Protein AF-A0A974P7X9-F1 (afdb_monomer_lite)

Foldseek 3Di:
DDEEECPPCVVPDDDLQQAHYDPDPVVCVVRVCCVPPPPVSVVRNPVRNVVCCVPPPDVVVCVVVVVVVVVVCVVCVVVVVVVVCVVPVVVVVVVVD

Secondary structure (DSSP, 8-state):
--EE-HHHHTTT--BTTTBEE--STTHHHHHHHHHHH-HHHHHHHHHHHHHHHHHH--HHHHHHHHHHHHHHHHHTHHHHHHHHHHH-HHHHHHTT-

Organism: NCBI:txid2803784

Sequence (97 aa):
MTIASPTVYADTIRDGETGLIASDLRDWDRQLRIALRNGDKRRAMARAAWDYVREERMFAQQAAERRDWYLSLWANREALTRDLLARAPALAARLKA

pLDDT: mean 95.11, std 3.97, range [64.62, 98.5]

Structure (mmCIF, N/CA/C/O backbone):
data_AF-A0A974P7X9-F1
#
_entry.id   AF-A0A974P7X9-F1
#
loop_
_atom_site.group_PDB
_atom_site.id
_atom_site.type_symbol
_atom_site.label_atom_id
_atom_site.label_alt_id
_atom_site.label_comp_id
_atom_site.label_asym_id
_atom_site.label_entity_id
_atom_site.label_seq_id
_atom_site.pdbx_PDB_ins_code
_atom_site.Cartn_x
_atom_site.Cartn_y
_atom_site.Cartn_z
_atom_site.occupancy
_atom_site.B_iso_or_equiv
_atom_site.auth_seq_id
_atom_site.auth_comp_id
_atom_site.auth_asym_id
_atom_site.auth_atom_id
_atom_site.pdbx_PDB_model_num
ATOM 1 N N . MET A 1 1 ? -8.943 3.641 14.214 1.00 85.50 1 MET A N 1
ATOM 2 C CA . MET A 1 1 ? -9.616 2.394 13.795 1.00 85.50 1 MET A CA 1
ATOM 3 C C . MET A 1 1 ? -10.460 2.722 12.579 1.00 85.50 1 MET A C 1
ATOM 5 O O . MET A 1 1 ? -11.135 3.746 12.613 1.00 85.50 1 MET A O 1
ATOM 9 N N . THR A 1 2 ? -10.405 1.886 11.547 1.00 93.62 2 THR A N 1
ATOM 10 C CA . THR A 1 2 ? -11.055 2.113 10.248 1.00 93.62 2 THR A CA 1
ATOM 11 C C . THR A 1 2 ? -12.033 0.978 9.949 1.00 93.62 2 THR A C 1
ATOM 13 O O . THR A 1 2 ? -11.807 -0.149 10.387 1.00 93.62 2 THR A O 1
ATOM 16 N N . ILE A 1 3 ? -13.103 1.292 9.218 1.00 95.94 3 ILE A N 1
ATOM 17 C CA . ILE A 1 3 ? -13.963 0.327 8.522 1.00 95.94 3 ILE A CA 1
ATOM 18 C C . ILE A 1 3 ? -13.680 0.497 7.028 1.00 95.94 3 ILE A C 1
ATOM 20 O O . ILE A 1 3 ? -13.684 1.631 6.547 1.00 95.94 3 ILE A O 1
ATOM 24 N N . ALA A 1 4 ? -13.406 -0.588 6.310 1.00 95.88 4 ALA A N 1
ATOM 25 C CA . ALA A 1 4 ? -13.002 -0.532 4.908 1.00 95.88 4 ALA A CA 1
ATOM 26 C C . ALA A 1 4 ? -13.670 -1.619 4.059 1.00 95.88 4 ALA A C 1
ATOM 28 O O . ALA A 1 4 ? -14.124 -2.634 4.580 1.00 95.88 4 ALA A O 1
ATOM 29 N N . SER A 1 5 ? -13.706 -1.412 2.740 1.00 94.69 5 SER A N 1
ATOM 30 C CA . SER A 1 5 ? -14.110 -2.452 1.793 1.00 94.69 5 SER A CA 1
ATOM 31 C C . SER A 1 5 ? -12.956 -3.426 1.513 1.00 94.69 5 SER A C 1
ATOM 33 O O . SER A 1 5 ? -11.783 -3.033 1.566 1.00 94.69 5 SER A O 1
ATOM 35 N N . PRO A 1 6 ? -13.256 -4.688 1.163 1.00 96.06 6 PRO A N 1
ATOM 36 C CA . PRO A 1 6 ? -12.226 -5.691 0.906 1.00 96.06 6 PRO A CA 1
ATOM 37 C C . PRO A 1 6 ? -11.412 -5.400 -0.361 1.00 96.06 6 PRO A C 1
ATOM 39 O O . PRO A 1 6 ? -10.257 -5.799 -0.429 1.00 96.06 6 PRO A O 1
ATOM 42 N N . THR A 1 7 ? -11.964 -4.662 -1.331 1.00 94.50 7 THR A N 1
ATOM 43 C CA . THR A 1 7 ? -11.363 -4.444 -2.661 1.00 94.50 7 THR A CA 1
ATOM 44 C C . THR A 1 7 ? -9.912 -3.969 -2.621 1.00 94.50 7 THR A C 1
ATOM 46 O O . THR A 1 7 ? -9.120 -4.355 -3.470 1.00 94.50 7 THR A O 1
ATOM 49 N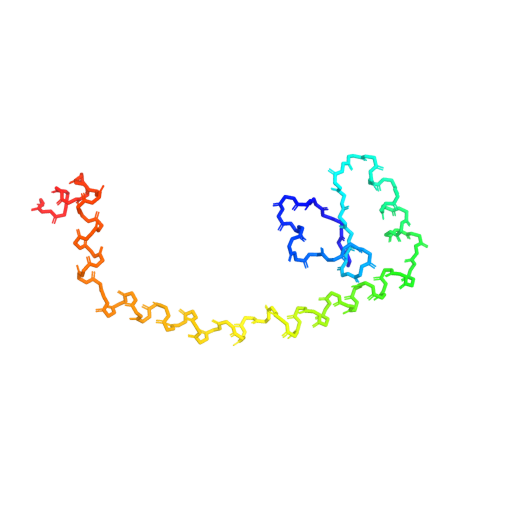 N . VAL A 1 8 ? -9.569 -3.116 -1.653 1.00 91.56 8 VAL A N 1
ATOM 50 C CA . VAL A 1 8 ? -8.206 -2.581 -1.487 1.00 91.56 8 VAL A CA 1
ATOM 51 C C . VAL A 1 8 ? -7.567 -3.069 -0.190 1.00 91.56 8 VAL A C 1
ATOM 53 O O . VAL A 1 8 ? -6.345 -3.160 -0.095 1.00 91.56 8 VAL A O 1
ATOM 56 N N . TYR A 1 9 ? -8.376 -3.364 0.826 1.00 95.06 9 TYR A N 1
ATOM 57 C CA . TYR A 1 9 ? -7.875 -3.533 2.183 1.00 95.06 9 TYR A CA 1
ATOM 58 C C . TYR A 1 9 ? -7.885 -4.972 2.693 1.00 95.06 9 TYR A C 1
ATOM 60 O O . TYR A 1 9 ? -7.344 -5.190 3.774 1.00 95.06 9 TYR A O 1
ATOM 68 N N . ALA A 1 10 ? -8.410 -5.944 1.937 1.00 94.06 10 ALA A N 1
ATOM 69 C CA . ALA A 1 10 ? -8.436 -7.348 2.364 1.00 94.06 10 ALA A CA 1
ATOM 70 C C . ALA A 1 10 ? -7.038 -7.892 2.709 1.00 94.06 10 ALA A C 1
ATOM 72 O O . ALA A 1 10 ? -6.894 -8.618 3.686 1.00 94.06 10 ALA A O 1
ATOM 73 N N . ASP A 1 11 ? -6.005 -7.461 1.979 1.00 93.88 11 ASP A N 1
ATOM 74 C CA . ASP A 1 11 ? -4.632 -7.936 2.194 1.00 93.88 11 ASP A CA 1
ATOM 75 C C . ASP A 1 11 ? -3.882 -7.175 3.301 1.00 93.88 11 ASP A C 1
ATOM 77 O O . ASP A 1 11 ? -2.760 -7.528 3.658 1.00 93.88 11 ASP A O 1
ATOM 81 N N . THR A 1 12 ? -4.455 -6.092 3.839 1.00 92.81 12 THR A N 1
ATOM 82 C CA . THR A 1 12 ? -3.741 -5.200 4.776 1.00 92.81 12 THR A CA 1
ATOM 83 C C . THR A 1 12 ? -4.447 -4.997 6.109 1.00 92.81 12 THR A C 1
ATOM 85 O O . THR A 1 12 ? -3.775 -4.748 7.110 1.00 92.81 12 THR 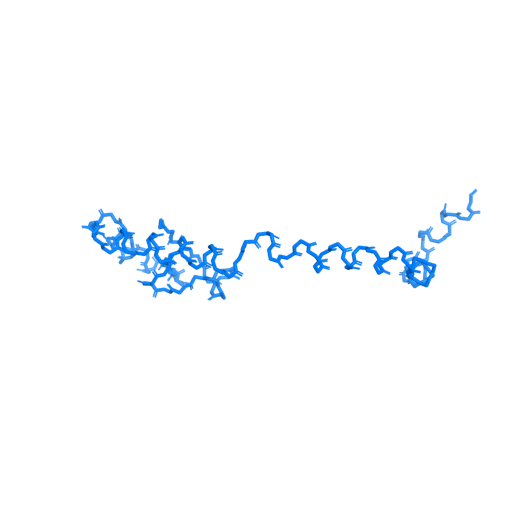A O 1
ATOM 88 N N . ILE A 1 13 ? -5.774 -5.110 6.150 1.00 95.75 13 ILE A N 1
ATOM 89 C CA . ILE A 1 13 ? -6.571 -5.040 7.373 1.00 95.75 13 ILE A CA 1
ATOM 90 C C . ILE A 1 13 ? -6.986 -6.456 7.763 1.00 95.75 13 ILE A C 1
ATOM 92 O O . ILE A 1 13 ? -7.628 -7.163 6.992 1.00 95.75 13 ILE A O 1
ATOM 96 N N . ARG A 1 14 ? -6.675 -6.833 9.004 1.00 95.69 14 ARG A N 1
ATOM 97 C CA . ARG A 1 14 ? -7.150 -8.066 9.634 1.00 95.69 14 ARG A CA 1
ATOM 98 C C . ARG A 1 14 ? -8.435 -7.735 10.388 1.00 95.69 14 ARG A C 1
ATOM 100 O O . ARG A 1 14 ? -8.396 -6.973 11.360 1.00 95.69 14 ARG A O 1
ATOM 107 N N . ASP A 1 15 ? -9.568 -8.227 9.887 1.00 96.31 15 ASP A N 1
ATOM 108 C CA . ASP A 1 15 ? -10.899 -7.918 10.427 1.00 96.31 15 ASP A CA 1
ATOM 109 C C . ASP A 1 15 ? -10.993 -8.271 11.919 1.00 96.31 15 ASP A C 1
ATOM 111 O O . ASP A 1 15 ? -10.653 -9.371 12.342 1.00 96.31 15 ASP A O 1
ATOM 115 N N . GLY A 1 16 ? -11.424 -7.309 12.734 1.00 95.44 16 GLY A N 1
ATOM 116 C CA . GLY A 1 16 ? -11.516 -7.427 14.189 1.00 95.44 16 GLY A CA 1
ATOM 117 C C . GLY A 1 16 ? -10.195 -7.248 14.947 1.00 95.44 16 GLY A C 1
ATOM 118 O O . GLY A 1 16 ? -10.238 -7.076 16.167 1.00 95.44 16 GLY A O 1
ATOM 119 N N . GLU A 1 17 ? -9.049 -7.232 14.259 1.00 96.31 17 GLU A N 1
ATOM 120 C CA . GLU A 1 17 ? -7.717 -7.129 14.868 1.00 96.31 17 GLU A CA 1
ATOM 121 C C . GLU A 1 17 ? -7.066 -5.769 14.625 1.00 96.31 17 GLU A C 1
ATOM 123 O O . GLU A 1 17 ? -6.750 -5.063 15.576 1.00 96.31 17 GLU A O 1
ATOM 128 N N . THR A 1 18 ? -6.878 -5.369 13.366 1.00 96.88 18 THR A N 1
ATOM 129 C CA . THR A 1 18 ? -6.246 -4.085 12.995 1.00 96.88 18 THR A CA 1
ATOM 130 C C . THR A 1 18 ? -7.244 -3.098 12.381 1.00 96.88 18 THR A C 1
ATOM 132 O O . THR A 1 18 ? -6.918 -1.951 12.070 1.00 96.88 18 THR A O 1
ATOM 135 N N . GLY A 1 19 ? -8.502 -3.507 12.249 1.00 97.00 19 GLY A N 1
ATOM 136 C CA . GLY A 1 19 ? -9.593 -2.714 11.700 1.00 97.00 19 GLY A CA 1
ATOM 137 C C . GLY A 1 19 ? -10.817 -3.589 11.471 1.00 97.00 19 GLY A C 1
ATOM 138 O O . GLY A 1 19 ? -10.916 -4.670 12.040 1.00 97.00 19 GLY A O 1
ATOM 139 N N . LEU A 1 20 ? -11.752 -3.116 10.653 1.00 97.50 20 LEU A N 1
ATOM 140 C CA . LEU A 1 20 ? -12.941 -3.875 10.275 1.00 97.50 20 LEU A CA 1
ATOM 141 C C . LEU A 1 20 ? -13.112 -3.877 8.747 1.00 97.50 20 LEU A C 1
ATOM 143 O O . LEU A 1 20 ? -12.846 -2.858 8.102 1.00 97.50 20 LEU A O 1
ATOM 147 N N . ILE A 1 21 ? -13.563 -4.998 8.181 1.00 97.38 21 ILE A N 1
ATOM 148 C CA . ILE A 1 21 ? -13.836 -5.158 6.743 1.00 97.38 21 ILE A CA 1
ATOM 149 C C . ILE A 1 21 ? -15.328 -5.346 6.501 1.00 97.38 21 ILE A C 1
ATOM 151 O O . ILE A 1 21 ? -15.893 -6.387 6.832 1.00 97.38 21 ILE A O 1
ATOM 155 N N . ALA A 1 22 ? -15.982 -4.356 5.898 1.00 96.44 22 ALA A N 1
ATOM 156 C CA . ALA A 1 22 ? -17.367 -4.457 5.445 1.00 96.44 22 ALA A CA 1
ATOM 157 C C . ALA A 1 22 ? -17.385 -4.997 4.011 1.00 96.44 22 ALA A C 1
ATOM 159 O O . ALA A 1 22 ? -17.060 -4.274 3.066 1.00 96.44 22 ALA A O 1
ATOM 160 N N . SER A 1 23 ? -17.742 -6.273 3.853 1.00 94.81 23 SER A N 1
ATOM 161 C CA . SER A 1 23 ? -17.799 -6.925 2.540 1.00 94.81 23 SER A CA 1
ATOM 162 C C . SER A 1 23 ? -19.082 -6.570 1.797 1.00 94.81 23 SER A C 1
ATOM 164 O O . SER A 1 23 ? -19.078 -6.477 0.570 1.00 94.81 23 SER A O 1
ATOM 166 N N . ASP A 1 24 ? -20.166 -6.318 2.534 1.00 94.94 24 ASP A N 1
ATOM 167 C CA . ASP A 1 24 ? -21.435 -5.864 1.977 1.00 94.94 24 ASP A CA 1
ATOM 168 C C . ASP A 1 24 ? -22.128 -4.783 2.829 1.00 94.94 24 ASP A C 1
ATOM 170 O O . ASP A 1 24 ? -21.712 -4.457 3.942 1.00 94.94 24 ASP A O 1
ATOM 174 N N . LEU A 1 25 ? -23.202 -4.188 2.294 1.00 94.62 25 LEU A N 1
ATOM 175 C CA . LEU A 1 25 ? -23.934 -3.104 2.965 1.00 94.62 25 LEU A CA 1
ATOM 176 C C . LEU A 1 25 ? -24.507 -3.502 4.338 1.00 94.62 25 LEU A C 1
ATOM 178 O O . LEU A 1 25 ? -24.639 -2.651 5.213 1.00 94.62 25 LEU A O 1
ATOM 182 N N . ARG A 1 26 ? -24.832 -4.779 4.554 1.00 95.88 26 ARG A N 1
ATOM 183 C CA . ARG A 1 26 ? -25.424 -5.291 5.800 1.00 95.88 26 ARG A CA 1
ATOM 184 C C . ARG A 1 26 ? -24.386 -5.401 6.916 1.00 95.88 26 ARG A C 1
ATOM 186 O O . ARG A 1 26 ? -24.752 -5.339 8.088 1.00 95.88 26 ARG A O 1
ATOM 193 N N . ASP A 1 27 ? -23.100 -5.497 6.580 1.00 95.81 27 ASP A N 1
ATOM 194 C CA . ASP A 1 27 ? -22.016 -5.505 7.567 1.00 95.81 27 ASP A CA 1
ATOM 195 C C . ASP A 1 27 ? -21.885 -4.175 8.319 1.00 95.81 27 ASP A C 1
ATOM 197 O O . ASP A 1 27 ? -21.441 -4.153 9.473 1.00 95.81 27 ASP A O 1
ATOM 201 N N . TRP A 1 28 ? -22.287 -3.067 7.688 1.00 94.31 28 TRP A N 1
ATOM 202 C CA . TRP A 1 28 ? -22.083 -1.719 8.217 1.00 94.31 28 TRP A CA 1
ATOM 203 C C . TRP A 1 28 ? -22.732 -1.506 9.569 1.00 94.31 28 TRP A C 1
ATOM 205 O O . TRP A 1 28 ? -22.118 -0.914 10.450 1.00 94.31 28 TRP A O 1
ATOM 215 N N . ASP A 1 29 ? -23.943 -2.013 9.763 1.00 95.00 29 ASP A N 1
ATOM 216 C CA . ASP A 1 29 ? -24.639 -1.873 11.033 1.00 95.00 29 ASP A CA 1
ATOM 217 C C . ASP A 1 29 ? -23.841 -2.518 12.185 1.00 95.00 29 ASP A C 1
ATOM 219 O O . ASP 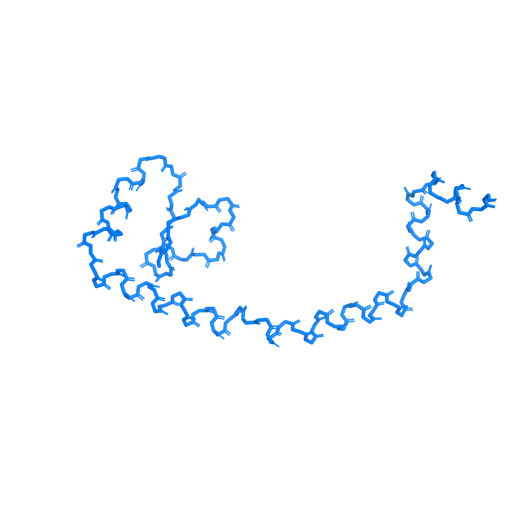A 1 29 ? -23.544 -1.864 13.192 1.00 95.00 29 ASP A O 1
ATOM 223 N N . ARG A 1 30 ? -23.402 -3.773 12.014 1.00 94.69 30 ARG A N 1
ATOM 224 C CA . ARG A 1 30 ? -22.578 -4.481 13.008 1.00 94.69 30 ARG A CA 1
ATOM 225 C C . ARG A 1 30 ? -21.280 -3.725 13.279 1.00 94.69 30 ARG A C 1
ATOM 227 O O . ARG A 1 30 ? -20.902 -3.525 14.436 1.00 94.69 30 ARG A O 1
ATOM 234 N N . GLN A 1 31 ? -20.598 -3.297 12.222 1.00 95.50 31 GLN A N 1
ATOM 235 C CA . GLN A 1 31 ? -19.287 -2.666 12.332 1.00 95.50 31 GLN A CA 1
ATOM 236 C C . GLN A 1 31 ? -19.357 -1.273 12.939 1.00 95.50 31 GLN A C 1
ATOM 238 O O . GLN A 1 31 ? -18.551 -0.956 13.811 1.00 95.50 31 GLN A O 1
ATOM 243 N N . LEU A 1 32 ? -20.363 -0.476 12.581 1.00 95.56 32 LEU A N 1
ATOM 244 C CA . LEU A 1 32 ? -20.615 0.821 13.199 1.00 95.56 32 LEU A CA 1
ATOM 245 C C . LEU A 1 32 ? -20.976 0.674 14.675 1.00 95.56 32 LEU A C 1
ATOM 247 O O . LEU A 1 32 ? -20.520 1.476 15.486 1.00 95.56 32 LEU A O 1
ATOM 251 N N . ARG A 1 33 ? -21.725 -0.360 15.077 1.00 95.56 33 ARG A N 1
ATOM 252 C CA . ARG A 1 33 ? -21.970 -0.619 16.507 1.00 95.56 33 ARG A CA 1
ATOM 253 C C . ARG A 1 33 ? -20.673 -0.908 17.257 1.00 95.56 33 ARG A C 1
ATOM 255 O O . ARG A 1 33 ? -20.459 -0.316 18.313 1.00 95.56 33 ARG A O 1
ATOM 262 N N . ILE A 1 34 ? -19.799 -1.765 16.725 1.00 93.81 34 ILE A N 1
ATOM 263 C CA . ILE A 1 34 ? -18.481 -2.035 17.326 1.00 93.81 34 ILE A CA 1
ATOM 264 C C . ILE A 1 34 ? -17.671 -0.737 17.395 1.00 93.81 34 ILE A C 1
ATOM 266 O O . ILE A 1 34 ? -17.176 -0.370 18.462 1.00 93.81 34 ILE A O 1
ATOM 270 N N . ALA A 1 35 ? -17.610 -0.010 16.279 1.00 93.94 35 ALA A N 1
ATOM 271 C CA . ALA A 1 35 ? -16.883 1.238 16.153 1.00 93.94 35 ALA A CA 1
ATOM 272 C C . ALA A 1 35 ? -17.390 2.306 17.114 1.00 93.94 35 ALA A C 1
ATOM 274 O O . ALA A 1 35 ? -16.585 2.978 17.728 1.00 93.94 35 ALA A O 1
ATOM 275 N N . LEU A 1 36 ? -18.691 2.480 17.306 1.00 95.12 36 LEU A N 1
ATOM 276 C CA . LEU A 1 36 ? -19.220 3.597 18.090 1.00 95.12 36 LEU A CA 1
ATOM 277 C C . LEU A 1 36 ? -19.409 3.231 19.563 1.00 95.12 36 LEU A C 1
ATOM 279 O O . LEU A 1 36 ? -19.142 4.054 20.439 1.00 95.12 36 LEU A O 1
ATOM 283 N N . ARG A 1 37 ? -19.784 1.985 19.863 1.00 95.88 37 ARG A N 1
ATOM 284 C CA . ARG A 1 37 ? -20.243 1.590 21.203 1.00 95.88 37 ARG A CA 1
ATOM 285 C C . ARG A 1 37 ? -19.230 0.782 22.008 1.00 95.88 37 ARG A C 1
ATOM 287 O O . ARG A 1 37 ? -19.367 0.723 23.222 1.00 95.88 37 ARG A O 1
ATOM 294 N N . ASN A 1 38 ? -18.201 0.199 21.385 1.00 94.56 38 ASN A N 1
ATOM 295 C CA . ASN A 1 38 ? -17.200 -0.595 22.103 1.00 94.56 38 ASN A CA 1
ATOM 296 C C . ASN A 1 38 ? -15.832 0.109 22.152 1.00 94.56 38 ASN A C 1
ATOM 298 O O . ASN A 1 38 ? -14.971 -0.079 21.291 1.00 94.56 38 ASN A O 1
ATOM 302 N N . GLY A 1 39 ? -15.641 0.942 23.180 1.00 95.50 39 GLY A N 1
ATOM 303 C CA . GLY A 1 39 ? -14.427 1.744 23.357 1.00 95.50 39 GLY A CA 1
ATOM 304 C C . GLY A 1 39 ? -13.150 0.929 23.561 1.00 95.50 39 GLY A C 1
ATOM 305 O O . GLY A 1 39 ? -12.102 1.309 23.038 1.00 95.50 39 GLY A O 1
ATOM 306 N N . ASP A 1 40 ? -13.230 -0.199 24.266 1.00 95.75 40 ASP A N 1
ATOM 307 C CA . ASP A 1 40 ? -12.069 -1.061 24.505 1.00 95.75 40 ASP A CA 1
ATOM 308 C C . ASP A 1 40 ? -11.621 -1.767 23.233 1.00 95.75 40 ASP A C 1
ATOM 310 O O . ASP A 1 40 ? -10.445 -1.678 22.875 1.00 95.75 40 ASP A O 1
ATOM 314 N N . LYS A 1 41 ? -12.561 -2.364 22.486 1.00 94.88 41 LYS A N 1
ATOM 315 C CA . LYS A 1 41 ? -12.257 -2.977 21.185 1.00 94.88 41 LYS A CA 1
ATOM 316 C C . LYS A 1 41 ? -11.674 -1.963 20.210 1.00 94.88 41 LYS A C 1
ATOM 318 O O . LYS A 1 41 ? -10.662 -2.244 19.578 1.00 94.88 41 LYS A O 1
ATOM 323 N N . ARG A 1 42 ? -12.251 -0.758 20.134 1.00 95.44 42 ARG A N 1
ATOM 324 C CA . ARG A 1 42 ? -11.694 0.341 19.331 1.00 95.44 42 ARG A CA 1
ATOM 325 C C . ARG A 1 42 ? -10.228 0.623 19.664 1.00 95.44 42 ARG A C 1
ATOM 327 O O . ARG A 1 42 ? -9.415 0.765 18.754 1.00 95.44 42 ARG A O 1
ATOM 334 N N . ARG A 1 43 ? -9.905 0.769 20.954 1.00 96.62 43 ARG A N 1
ATOM 335 C CA . ARG A 1 43 ? -8.545 1.091 21.416 1.00 96.62 43 ARG A CA 1
ATOM 336 C C . ARG A 1 43 ? -7.572 -0.053 21.160 1.00 96.62 43 ARG A C 1
ATOM 338 O O . ARG A 1 43 ? -6.447 0.212 20.751 1.00 96.62 43 ARG A O 1
ATOM 345 N N . ALA A 1 44 ? -8.003 -1.291 21.389 1.00 96.88 44 ALA A N 1
ATOM 346 C CA . ALA A 1 44 ? -7.210 -2.479 21.097 1.00 96.88 44 ALA A CA 1
ATOM 347 C C . ALA A 1 44 ? -6.869 -2.553 19.603 1.00 96.88 44 ALA A C 1
ATOM 349 O O . ALA A 1 44 ? -5.691 -2.596 19.263 1.00 96.88 44 ALA A O 1
ATOM 350 N N . MET A 1 45 ? -7.873 -2.424 18.727 1.00 97.31 45 MET A N 1
ATOM 351 C CA . MET A 1 45 ? -7.650 -2.438 17.280 1.00 97.31 45 MET A CA 1
ATOM 352 C C . MET A 1 45 ? -6.768 -1.284 16.804 1.00 97.31 45 MET A C 1
ATOM 354 O O . MET A 1 45 ? -5.917 -1.462 15.941 1.00 97.31 45 MET A O 1
ATOM 358 N N . ALA A 1 46 ? -6.947 -0.085 17.366 1.00 96.62 46 ALA A N 1
ATOM 359 C CA . ALA A 1 46 ? -6.116 1.061 17.010 1.00 96.62 46 ALA A CA 1
ATOM 360 C C . ALA A 1 46 ? -4.637 0.844 17.366 1.00 96.62 46 ALA A C 1
ATOM 362 O O . ALA A 1 46 ? -3.777 1.205 16.568 1.00 96.62 46 ALA A O 1
ATOM 363 N N . ARG A 1 47 ? -4.345 0.246 18.529 1.00 97.94 47 ARG A N 1
ATOM 364 C CA . ARG A 1 47 ? -2.971 -0.101 18.918 1.00 97.94 47 ARG A CA 1
ATOM 365 C C . ARG A 1 47 ? -2.387 -1.180 18.016 1.00 97.94 47 ARG A C 1
ATOM 367 O O . ARG A 1 47 ? -1.337 -0.944 17.441 1.00 97.94 47 ARG A O 1
ATOM 374 N N . ALA A 1 48 ? -3.112 -2.276 17.797 1.00 97.44 48 ALA A N 1
ATOM 375 C CA . ALA A 1 48 ? -2.659 -3.355 16.921 1.00 97.44 48 ALA A CA 1
ATOM 376 C C . ALA A 1 48 ? -2.380 -2.869 15.486 1.00 97.44 48 ALA A C 1
ATOM 378 O O . ALA A 1 48 ? -1.384 -3.249 14.881 1.00 97.44 48 ALA A O 1
ATOM 379 N N . ALA A 1 49 ? -3.221 -1.977 14.951 1.00 97.00 49 ALA A N 1
ATOM 380 C CA . ALA A 1 49 ? -2.982 -1.351 13.653 1.00 97.00 49 ALA A CA 1
ATOM 381 C C . ALA A 1 49 ? -1.711 -0.491 13.638 1.00 97.00 49 ALA A C 1
ATOM 383 O O . ALA A 1 49 ? -0.980 -0.484 12.650 1.00 97.00 49 ALA A O 1
ATOM 384 N N . TRP A 1 50 ? -1.457 0.247 14.721 1.00 96.81 50 TRP A N 1
ATOM 385 C CA . TRP A 1 50 ? -0.269 1.083 14.845 1.00 96.81 50 TRP A CA 1
ATOM 386 C C . TRP A 1 50 ? 1.006 0.245 14.954 1.00 96.81 50 TRP A C 1
ATOM 388 O O . TRP A 1 50 ? 1.966 0.517 14.235 1.00 96.81 50 TRP A O 1
ATOM 398 N N . ASP A 1 51 ? 0.986 -0.800 15.782 1.00 96.94 51 ASP A N 1
ATOM 399 C CA . ASP A 1 51 ? 2.091 -1.749 15.924 1.00 96.94 51 ASP A CA 1
ATOM 400 C C . ASP A 1 51 ? 2.395 -2.432 14.582 1.00 96.94 51 ASP A C 1
ATOM 402 O O . ASP A 1 51 ? 3.539 -2.407 14.137 1.00 96.94 51 ASP A O 1
ATOM 406 N N . TYR A 1 52 ? 1.366 -2.897 13.862 1.00 95.69 52 TYR A N 1
ATOM 407 C CA . TYR A 1 52 ? 1.520 -3.472 12.522 1.00 95.69 52 TYR A CA 1
ATOM 408 C C . TYR A 1 52 ? 2.180 -2.503 11.532 1.00 95.69 52 TYR A C 1
ATOM 410 O O . TYR A 1 52 ? 3.090 -2.883 10.800 1.00 95.69 52 TYR A O 1
ATOM 418 N N . VAL A 1 53 ? 1.757 -1.234 11.499 1.00 94.81 53 VAL A N 1
ATOM 419 C CA . VAL A 1 53 ? 2.368 -0.254 10.588 1.00 94.81 53 VAL A CA 1
ATOM 420 C C . VAL A 1 53 ? 3.820 0.019 10.962 1.00 94.81 53 VAL A C 1
ATOM 422 O O . VAL A 1 53 ? 4.670 0.066 10.073 1.00 94.81 53 VAL A O 1
ATOM 425 N N . ARG A 1 54 ? 4.101 0.183 12.260 1.00 95.81 54 ARG A N 1
ATOM 426 C CA . ARG A 1 54 ? 5.452 0.401 12.786 1.00 95.81 54 ARG A CA 1
ATOM 427 C C . ARG A 1 54 ? 6.390 -0.750 12.420 1.00 95.81 54 ARG A C 1
ATOM 429 O O . ARG A 1 54 ? 7.546 -0.495 12.099 1.00 95.81 54 ARG A O 1
ATOM 436 N N . GLU A 1 55 ? 5.907 -1.983 12.509 1.00 94.38 55 GLU A N 1
ATOM 437 C CA . GLU A 1 55 ? 6.724 -3.190 12.366 1.00 94.38 55 GLU A CA 1
ATOM 438 C C . GLU A 1 55 ? 6.875 -3.653 10.919 1.00 94.38 55 GLU A C 1
ATOM 440 O O . GLU A 1 55 ? 7.943 -4.134 10.564 1.00 94.38 55 GLU A O 1
ATOM 445 N N . GLU A 1 56 ? 5.864 -3.462 10.071 1.00 91.06 56 GLU A N 1
ATOM 446 C CA . GLU A 1 56 ? 5.812 -4.130 8.759 1.00 91.06 56 GLU A CA 1
ATOM 447 C C . GLU A 1 56 ? 5.714 -3.164 7.568 1.00 91.06 56 GLU A C 1
ATOM 449 O O . GLU A 1 56 ? 5.852 -3.562 6.409 1.00 91.06 56 GLU A O 1
ATOM 454 N N . ARG A 1 57 ? 5.369 -1.892 7.802 1.00 91.25 57 ARG A N 1
ATOM 455 C CA . ARG A 1 57 ? 4.921 -0.982 6.727 1.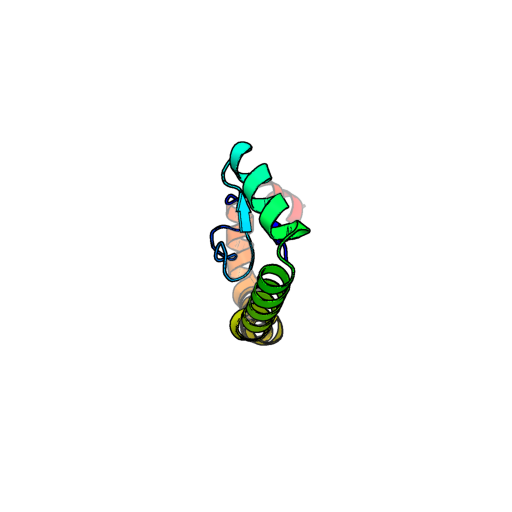00 91.25 57 ARG A CA 1
ATOM 456 C C . ARG A 1 57 ? 5.615 0.375 6.754 1.00 91.25 57 ARG A C 1
ATOM 458 O O . ARG A 1 57 ? 5.205 1.278 6.021 1.00 91.25 57 ARG A O 1
ATOM 465 N N . MET A 1 58 ? 6.652 0.547 7.569 1.00 94.69 58 MET A N 1
ATOM 466 C CA . MET A 1 58 ? 7.366 1.816 7.652 1.00 94.69 58 MET A CA 1
ATOM 467 C C . MET A 1 58 ? 8.126 2.081 6.357 1.00 94.69 58 MET A C 1
ATOM 469 O O . MET A 1 58 ? 8.861 1.234 5.856 1.00 94.69 58 MET A O 1
ATOM 473 N N . PHE A 1 59 ? 8.028 3.308 5.843 1.00 92.88 59 PHE A N 1
ATOM 474 C CA . PHE A 1 59 ? 8.749 3.691 4.626 1.00 92.88 59 PHE A CA 1
ATOM 475 C C . PHE A 1 59 ? 10.266 3.504 4.758 1.00 92.88 59 PHE A C 1
ATOM 477 O O . PHE A 1 59 ? 10.928 3.137 3.792 1.00 92.88 59 PHE A O 1
ATOM 484 N N . ALA A 1 60 ? 10.811 3.688 5.965 1.00 93.31 60 ALA A N 1
ATOM 485 C CA . ALA A 1 60 ? 12.222 3.442 6.255 1.00 93.31 60 ALA A CA 1
ATOM 486 C C . ALA A 1 60 ? 12.671 2.016 5.880 1.00 93.31 60 ALA A C 1
ATOM 488 O O . ALA A 1 60 ? 13.800 1.840 5.433 1.00 93.31 60 ALA A O 1
ATOM 489 N N . GLN A 1 61 ? 11.781 1.025 5.992 1.00 90.62 61 GLN A N 1
ATOM 490 C CA . GLN A 1 61 ? 12.056 -0.370 5.635 1.00 90.62 61 GLN A CA 1
ATOM 491 C C . GLN A 1 61 ? 12.094 -0.581 4.113 1.00 90.62 61 GLN A C 1
ATOM 493 O O . GLN A 1 61 ? 12.797 -1.461 3.633 1.00 90.62 61 GLN A O 1
ATOM 498 N N . GL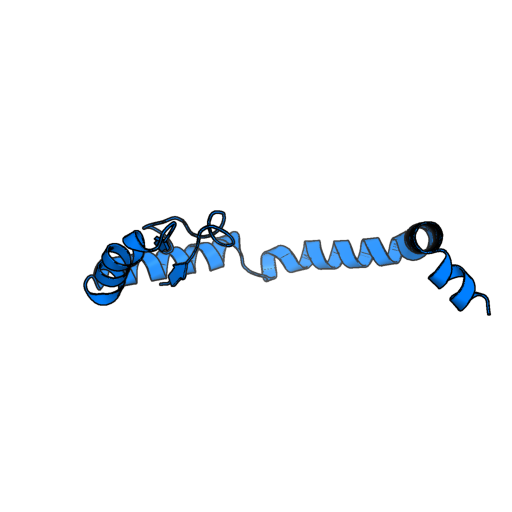N A 1 62 ? 11.388 0.254 3.346 1.00 93.19 62 GLN A N 1
ATOM 499 C CA . GLN A 1 62 ? 11.285 0.163 1.881 1.00 93.19 62 GLN A CA 1
ATOM 500 C C . GLN A 1 62 ? 12.250 1.109 1.151 1.00 93.19 62 GLN A C 1
ATOM 502 O O . GLN A 1 62 ? 12.435 1.009 -0.062 1.00 93.19 62 GLN A O 1
ATOM 507 N N . ALA A 1 63 ? 12.848 2.067 1.863 1.00 95.19 63 ALA A N 1
ATOM 508 C CA . ALA A 1 63 ? 13.613 3.151 1.256 1.00 95.19 63 ALA A CA 1
ATOM 509 C C . ALA A 1 63 ? 14.831 2.649 0.464 1.00 95.19 63 ALA A C 1
ATOM 511 O O . ALA A 1 63 ? 15.085 3.138 -0.637 1.00 95.19 63 ALA A O 1
ATOM 512 N N . ALA A 1 64 ? 15.560 1.666 1.001 1.00 95.62 64 ALA A N 1
ATOM 513 C CA . ALA A 1 64 ? 16.737 1.102 0.344 1.00 95.62 64 ALA A CA 1
ATOM 514 C C . ALA A 1 64 ? 16.364 0.345 -0.938 1.00 95.62 64 ALA A C 1
ATOM 516 O O . ALA A 1 64 ? 16.888 0.668 -1.999 1.00 95.62 64 ALA A O 1
ATOM 517 N N . GLU A 1 65 ? 15.396 -0.573 -0.865 1.00 95.69 65 GLU A N 1
ATOM 518 C CA . GLU A 1 65 ? 14.920 -1.330 -2.030 1.00 95.69 65 GLU A CA 1
ATOM 519 C C . GLU A 1 65 ? 14.408 -0.396 -3.131 1.00 95.69 65 GLU A C 1
ATOM 521 O O . GLU A 1 65 ? 14.762 -0.532 -4.302 1.00 95.69 65 GLU A O 1
ATOM 526 N N . ARG A 1 66 ? 13.634 0.627 -2.755 1.00 96.31 66 ARG A N 1
ATOM 527 C CA . ARG A 1 66 ? 13.108 1.602 -3.710 1.00 96.31 66 ARG A CA 1
ATOM 528 C C . ARG A 1 66 ? 14.215 2.438 -4.353 1.00 96.31 66 ARG A C 1
ATOM 530 O O . ARG A 1 66 ? 14.160 2.684 -5.557 1.00 96.31 66 ARG A O 1
ATOM 537 N N . ARG A 1 67 ? 15.220 2.868 -3.581 1.00 97.38 67 ARG A N 1
ATOM 538 C CA . ARG A 1 67 ? 16.418 3.541 -4.113 1.00 97.38 67 ARG A CA 1
ATOM 539 C C . ARG A 1 67 ? 17.127 2.639 -5.117 1.00 97.38 67 ARG A C 1
ATOM 541 O O . ARG A 1 67 ? 17.424 3.086 -6.222 1.00 97.38 67 ARG A O 1
ATOM 548 N N . ASP A 1 68 ? 17.380 1.394 -4.739 1.00 98.12 68 ASP A N 1
ATOM 549 C CA . ASP A 1 68 ? 18.132 0.443 -5.554 1.00 98.12 68 ASP A CA 1
ATOM 550 C C . ASP A 1 68 ? 17.380 0.117 -6.847 1.00 98.12 68 ASP A C 1
ATOM 552 O O . ASP A 1 68 ? 17.987 0.070 -7.916 1.00 98.12 68 ASP A O 1
ATOM 556 N N . TRP A 1 69 ? 16.048 0.038 -6.791 1.00 97.69 69 TRP A N 1
ATOM 557 C CA . TRP A 1 69 ? 15.208 -0.056 -7.980 1.00 97.69 69 TRP A CA 1
ATOM 558 C C . TRP A 1 69 ? 15.401 1.140 -8.924 1.00 97.69 69 TRP A C 1
ATOM 560 O O . TRP A 1 69 ? 15.686 0.934 -10.104 1.00 97.69 69 TRP A O 1
ATOM 570 N N . TYR A 1 70 ? 15.339 2.385 -8.438 1.00 97.75 70 TYR A N 1
ATOM 571 C CA . TYR A 1 70 ? 15.589 3.562 -9.287 1.00 97.75 70 TYR A CA 1
ATOM 572 C C . TYR A 1 70 ? 17.007 3.579 -9.872 1.00 97.75 70 TYR A C 1
ATOM 574 O O . TYR A 1 70 ? 17.181 3.895 -11.052 1.00 97.75 70 TYR A O 1
ATOM 582 N N . LEU A 1 71 ? 18.018 3.208 -9.082 1.00 98.44 71 LEU A N 1
ATOM 583 C CA . LEU A 1 71 ? 19.395 3.093 -9.565 1.00 98.44 71 LEU A CA 1
ATOM 584 C C . LEU A 1 71 ? 19.514 2.012 -10.646 1.00 98.44 71 LEU A C 1
ATOM 586 O O . LEU A 1 71 ? 20.198 2.225 -11.647 1.00 98.44 71 LEU A O 1
ATOM 590 N N . SER A 1 72 ? 18.793 0.896 -10.505 1.00 98.31 72 SER A N 1
ATOM 591 C CA . SER A 1 72 ? 18.740 -0.154 -11.524 1.00 98.31 72 SER A CA 1
ATOM 592 C C . SER A 1 72 ? 18.116 0.339 -12.833 1.00 98.31 72 SER A C 1
ATOM 594 O O . SER A 1 72 ? 18.631 0.024 -13.907 1.00 98.31 72 SER A O 1
ATOM 596 N N . LEU A 1 73 ? 17.066 1.168 -12.772 1.00 97.75 73 LEU A N 1
ATOM 597 C CA . LEU A 1 73 ? 16.465 1.765 -13.967 1.00 97.75 73 LEU A CA 1
ATOM 598 C C . LEU A 1 73 ? 17.453 2.688 -14.677 1.00 97.75 73 LEU A C 1
ATOM 600 O O . LEU A 1 73 ? 17.555 2.664 -15.901 1.00 97.75 73 LEU A O 1
ATOM 604 N N . TRP A 1 74 ? 18.205 3.479 -13.911 1.00 97.94 74 TRP A N 1
ATOM 605 C CA . TRP A 1 74 ? 19.219 4.371 -14.462 1.00 97.94 74 TRP A CA 1
ATOM 606 C C . TRP A 1 74 ? 20.380 3.611 -15.113 1.00 97.94 74 TRP A C 1
ATOM 608 O O . TRP A 1 74 ? 20.816 3.956 -16.218 1.00 97.94 74 TRP A O 1
ATOM 618 N N . ALA A 1 75 ? 20.857 2.555 -14.451 1.00 98.50 75 ALA A N 1
ATOM 619 C CA . ALA A 1 75 ? 21.908 1.688 -14.970 1.00 98.50 75 ALA A CA 1
ATOM 620 C C . ALA A 1 75 ? 21.484 1.007 -16.282 1.00 98.50 75 ALA A C 1
ATOM 622 O O . ALA A 1 75 ? 22.275 0.928 -17.216 1.00 98.50 75 ALA A O 1
ATOM 623 N N . ASN A 1 76 ? 20.215 0.600 -16.387 1.00 98.19 76 ASN A N 1
ATOM 624 C CA . ASN A 1 76 ? 19.661 -0.090 -17.556 1.00 98.19 76 ASN A CA 1
ATOM 625 C C . ASN A 1 76 ? 18.939 0.842 -18.545 1.00 98.19 76 ASN A C 1
ATOM 627 O O . ASN A 1 76 ? 18.241 0.367 -19.445 1.00 98.19 76 ASN A O 1
ATOM 631 N N . ARG A 1 77 ? 19.089 2.168 -18.404 1.00 98.06 77 ARG A N 1
ATOM 632 C CA . ARG A 1 77 ? 18.264 3.158 -19.120 1.00 98.06 77 ARG A CA 1
ATOM 633 C C . ARG A 1 77 ? 18.274 2.987 -20.637 1.00 98.06 77 ARG A C 1
ATOM 635 O O . ARG A 1 77 ? 17.252 3.211 -21.272 1.00 98.06 77 ARG A O 1
ATOM 642 N N . GLU A 1 78 ? 19.395 2.580 -21.228 1.00 98.00 78 GLU A N 1
ATOM 643 C CA . GLU A 1 78 ? 19.526 2.434 -22.684 1.00 98.00 78 GLU A CA 1
ATOM 644 C C . GLU A 1 78 ? 18.708 1.254 -23.211 1.00 98.00 78 GLU A C 1
ATOM 646 O O . GLU A 1 78 ? 17.945 1.403 -24.167 1.00 98.00 78 GLU A O 1
ATOM 651 N N . ALA A 1 79 ? 18.808 0.097 -22.550 1.00 98.19 79 ALA A N 1
ATOM 652 C CA . ALA A 1 79 ? 18.007 -1.075 -22.884 1.00 98.19 79 ALA A CA 1
ATOM 653 C C . ALA A 1 79 ? 16.513 -0.788 -22.685 1.00 98.19 79 ALA A C 1
ATOM 655 O O . ALA A 1 79 ? 15.723 -0.980 -23.606 1.00 98.19 79 ALA A O 1
ATOM 656 N N . LEU A 1 80 ? 16.150 -0.210 -21.538 1.00 97.62 80 LEU A N 1
ATOM 657 C CA . LEU A 1 80 ? 14.766 0.149 -21.229 1.00 97.62 80 LEU A CA 1
ATOM 658 C C . LEU A 1 80 ? 14.193 1.182 -22.210 1.00 97.62 80 LEU A C 1
ATOM 660 O O . LEU A 1 80 ? 13.030 1.081 -22.598 1.00 97.62 80 LEU A O 1
ATOM 664 N N . THR A 1 81 ? 15.001 2.154 -22.644 1.00 96.56 81 THR A N 1
ATOM 665 C CA . THR A 1 81 ? 14.594 3.149 -23.647 1.00 96.56 81 THR A CA 1
ATOM 666 C C . THR A 1 81 ? 14.367 2.488 -25.000 1.00 96.56 81 THR A C 1
ATOM 668 O O . THR A 1 81 ? 13.350 2.742 -25.638 1.00 96.56 81 THR A O 1
ATOM 671 N N . ARG A 1 82 ? 15.257 1.592 -25.435 1.00 96.88 82 ARG A N 1
ATOM 672 C CA . ARG A 1 82 ? 15.062 0.822 -26.670 1.00 96.88 82 ARG A CA 1
ATOM 673 C C . ARG A 1 82 ? 13.763 0.010 -26.628 1.00 96.88 82 ARG A C 1
ATOM 675 O O . ARG A 1 82 ? 12.979 0.094 -27.573 1.00 96.88 82 ARG A O 1
ATOM 682 N N . ASP A 1 83 ? 13.486 -0.680 -25.524 1.00 97.44 83 ASP A N 1
ATOM 683 C CA . ASP A 1 83 ? 12.257 -1.465 -25.353 1.00 97.44 83 ASP A CA 1
ATOM 684 C C . ASP A 1 83 ? 11.004 -0.584 -25.287 1.00 97.44 83 ASP A C 1
ATOM 686 O O . ASP A 1 83 ? 9.933 -0.962 -25.766 1.00 97.44 83 ASP A O 1
ATOM 690 N N . LEU A 1 84 ? 11.101 0.604 -24.682 1.00 96.06 84 LEU A N 1
ATOM 691 C CA . LEU A 1 84 ? 10.035 1.606 -24.698 1.00 96.06 84 LEU A CA 1
ATOM 692 C C . LEU A 1 84 ? 9.724 2.051 -26.132 1.00 96.06 84 LEU A C 1
ATOM 694 O O . LEU A 1 84 ? 8.563 2.037 -26.530 1.00 96.06 84 LEU A O 1
ATOM 698 N N . LEU A 1 85 ? 10.741 2.417 -26.914 1.00 96.75 85 LEU A N 1
ATOM 699 C CA . LEU A 1 85 ? 10.567 2.907 -28.284 1.00 96.75 85 LEU A CA 1
ATOM 700 C C . LEU A 1 85 ? 10.051 1.818 -29.232 1.00 96.75 85 LEU A C 1
ATOM 702 O O . LEU A 1 85 ? 9.267 2.123 -30.128 1.00 96.75 85 LEU A O 1
ATOM 706 N N . ALA A 1 86 ? 10.424 0.557 -29.002 1.00 96.62 86 ALA A N 1
ATOM 707 C CA . ALA A 1 86 ? 9.872 -0.585 -29.729 1.00 96.62 86 ALA A CA 1
ATOM 708 C C . ALA A 1 86 ? 8.369 -0.774 -29.457 1.00 96.62 86 ALA A C 1
ATOM 710 O O . ALA A 1 86 ? 7.600 -1.030 -30.380 1.00 96.62 86 ALA A O 1
ATOM 711 N N . ARG A 1 87 ? 7.933 -0.600 -28.200 1.00 97.69 87 ARG A N 1
ATOM 712 C CA . ARG A 1 87 ? 6.514 -0.687 -27.805 1.00 97.69 87 ARG A CA 1
ATOM 713 C C . ARG A 1 87 ? 5.701 0.554 -28.186 1.00 97.69 87 ARG A C 1
ATOM 715 O O . ARG A 1 87 ? 4.485 0.463 -28.315 1.00 97.69 87 ARG A O 1
ATOM 722 N N . ALA A 1 88 ? 6.357 1.702 -28.354 1.00 97.12 88 ALA A N 1
ATOM 723 C CA . ALA A 1 88 ? 5.727 2.990 -28.630 1.00 97.12 88 ALA A CA 1
ATOM 724 C C . ALA A 1 88 ? 6.302 3.649 -29.904 1.00 97.12 88 ALA A C 1
ATOM 726 O O . ALA A 1 88 ? 6.979 4.680 -29.824 1.00 97.12 88 ALA A O 1
ATOM 727 N N . PRO A 1 89 ? 6.005 3.113 -31.103 1.00 94.56 89 PRO A N 1
ATOM 728 C CA . PRO A 1 89 ? 6.593 3.594 -32.356 1.00 94.56 89 PRO A CA 1
ATOM 729 C C . PRO A 1 89 ? 6.256 5.061 -32.672 1.00 94.56 89 PRO A C 1
ATOM 731 O O . PRO A 1 89 ? 7.099 5.781 -33.204 1.00 94.56 89 PRO A O 1
ATOM 734 N N . ALA A 1 90 ? 5.070 5.548 -32.287 1.00 96.38 90 ALA A N 1
ATOM 735 C CA . ALA A 1 90 ? 4.702 6.958 -32.450 1.00 96.38 90 ALA A CA 1
ATOM 736 C C . ALA A 1 90 ? 5.603 7.900 -31.628 1.00 96.38 90 ALA A C 1
ATOM 738 O O . ALA A 1 90 ? 6.002 8.959 -32.111 1.00 96.38 90 ALA A O 1
ATOM 739 N N . LEU A 1 91 ? 5.971 7.501 -30.404 1.00 95.00 91 LEU A N 1
ATOM 740 C CA . LEU A 1 91 ? 6.926 8.245 -29.579 1.00 95.00 91 LEU A CA 1
ATOM 741 C C . LEU A 1 91 ? 8.320 8.230 -30.219 1.00 95.00 91 LEU A C 1
ATOM 743 O O . LEU A 1 91 ? 8.978 9.265 -30.272 1.00 95.00 91 LEU A O 1
ATOM 747 N N . ALA A 1 92 ? 8.741 7.084 -30.757 1.00 93.94 92 ALA A N 1
ATOM 748 C CA . ALA A 1 92 ? 10.026 6.947 -31.435 1.00 93.94 92 ALA A CA 1
ATOM 749 C C . ALA A 1 92 ? 10.149 7.826 -32.682 1.00 93.94 92 ALA A C 1
ATOM 751 O O . ALA A 1 92 ? 11.202 8.423 -32.894 1.00 93.94 92 ALA A O 1
ATOM 752 N N . ALA A 1 93 ? 9.087 7.943 -33.483 1.00 93.81 93 ALA A N 1
ATOM 753 C CA . ALA A 1 93 ? 9.059 8.860 -34.619 1.00 93.81 93 ALA A CA 1
ATOM 754 C C . ALA A 1 93 ? 9.216 10.322 -34.166 1.00 93.81 93 ALA A C 1
ATOM 756 O O . ALA A 1 93 ? 9.971 11.079 -34.768 1.00 93.81 93 ALA A O 1
ATOM 757 N N . ARG A 1 94 ? 8.561 10.697 -33.061 1.00 94.69 94 ARG A N 1
ATOM 758 C CA . ARG A 1 94 ? 8.546 12.069 -32.535 1.00 94.69 94 ARG A CA 1
ATOM 759 C C . ARG A 1 94 ? 9.859 12.519 -31.892 1.00 94.69 94 ARG A C 1
ATOM 761 O O . ARG A 1 94 ? 10.089 13.713 -31.805 1.00 94.69 94 ARG A O 1
ATOM 768 N N . LEU A 1 95 ? 10.686 11.585 -31.423 1.00 89.88 95 LEU A N 1
ATOM 769 C CA . LEU A 1 95 ? 12.009 11.870 -30.849 1.00 89.88 95 LEU A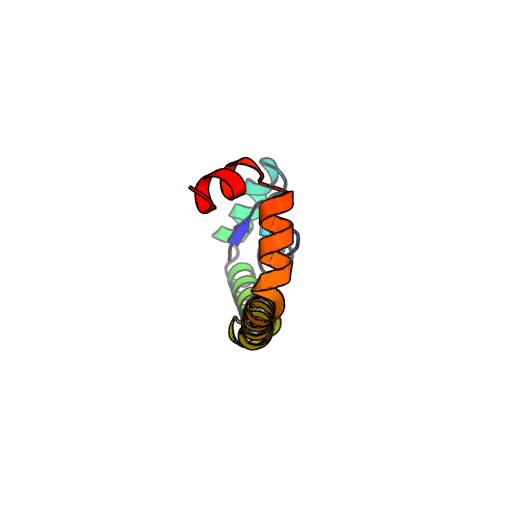 CA 1
ATOM 770 C C . LEU A 1 95 ? 13.131 11.924 -31.900 1.00 89.88 95 LEU A C 1
ATOM 772 O O . LEU A 1 95 ? 14.254 12.284 -31.563 1.00 89.88 95 LEU A O 1
ATOM 776 N N . LYS A 1 96 ? 12.849 11.514 -33.144 1.00 82.06 96 LYS A N 1
ATOM 777 C CA . LYS A 1 96 ? 13.792 11.560 -34.275 1.00 82.06 96 LYS A CA 1
ATOM 778 C C . LYS A 1 96 ? 13.624 12.801 -35.159 1.00 82.06 96 LYS A C 1
ATOM 780 O O . LYS A 1 96 ? 14.516 13.063 -35.960 1.00 82.06 96 LYS A O 1
ATOM 785 N N . ALA A 1 97 ? 12.473 13.469 -35.067 1.00 64.62 97 ALA A N 1
ATOM 786 C CA . ALA A 1 97 ? 12.156 14.718 -35.761 1.00 64.62 97 ALA A CA 1
ATOM 787 C C . ALA A 1 97 ? 12.742 15.915 -35.005 1.00 64.62 97 ALA A C 1
ATOM 789 O O . ALA A 1 97 ? 13.164 16.870 -35.690 1.00 64.62 97 ALA A O 1
#

Radius of gyration: 22.48 Å; chains: 1; bounding box: 47×23×60 Å